Protein AF-A0A7C6FHA3-F1 (afdb_monomer)

Foldseek 3Di:
DDDDDPDDDDDPPVDDDDADPDFWFDDQQPPLVPPVSSVVLVVLCVDPPRPCVVVSVVVSVPDPPDDDDRGDTDRVVVRVVSVVVVVVVD

Nearest PDB structures (foldseek):
  2i1s-assembly1_A  TM=9.112E-01  e=2.077E-02  Methanosarcina mazei Go1
  5nt2-assembly1_N  TM=2.983E-01  e=3.930E+00  Homo sapiens

Structure (mmCIF, N/CA/C/O backbone):
data_AF-A0A7C6FHA3-F1
#
_entry.id   AF-A0A7C6FHA3-F1
#
loop_
_atom_site.group_PDB
_atom_site.id
_atom_site.type_symbol
_atom_site.label_atom_id
_atom_site.label_alt_id
_atom_site.label_comp_id
_atom_site.label_asym_id
_atom_site.label_entity_id
_atom_site.label_seq_id
_atom_site.pdbx_PDB_ins_code
_atom_site.Cartn_x
_atom_site.Cartn_y
_atom_site.Cartn_z
_atom_site.occupancy
_atom_site.B_iso_or_equiv
_atom_site.auth_seq_id
_atom_site.auth_comp_id
_atom_site.auth_asym_id
_atom_site.auth_atom_id
_atom_site.pdbx_PDB_model_num
ATOM 1 N N . MET A 1 1 ? -4.618 10.656 -1.425 1.00 82.69 1 MET A N 1
ATOM 2 C CA . MET A 1 1 ? -5.281 9.726 -0.484 1.00 82.69 1 MET A CA 1
ATOM 3 C C . MET A 1 1 ? -6.684 10.237 -0.193 1.00 82.69 1 MET A C 1
ATOM 5 O O . MET A 1 1 ? -6.831 11.426 0.056 1.00 82.69 1 MET A O 1
ATOM 9 N N . LYS A 1 2 ? -7.703 9.376 -0.268 1.00 94.44 2 LYS A N 1
ATOM 10 C CA . LYS A 1 2 ? -9.094 9.719 0.066 1.00 94.44 2 LYS A CA 1
ATOM 11 C C . LYS A 1 2 ? -9.489 8.942 1.317 1.00 94.44 2 LYS A C 1
ATOM 13 O O . LYS A 1 2 ? -9.275 7.737 1.355 1.00 94.44 2 LYS A O 1
ATOM 18 N N . ILE A 1 3 ? -10.069 9.617 2.304 1.00 95.56 3 ILE A N 1
ATOM 19 C CA . ILE A 1 3 ? -10.608 8.991 3.517 1.00 95.56 3 ILE A CA 1
ATOM 20 C C . ILE A 1 3 ? -12.124 9.187 3.496 1.00 95.56 3 ILE A C 1
ATOM 22 O O . ILE A 1 3 ? -12.596 10.309 3.311 1.00 95.56 3 ILE A O 1
ATOM 26 N N . LEU A 1 4 ? -12.879 8.097 3.644 1.00 97.50 4 LEU A N 1
ATOM 27 C CA . LEU A 1 4 ? -14.340 8.099 3.693 1.00 97.50 4 LEU A CA 1
ATOM 28 C C . LEU A 1 4 ? -14.795 7.406 4.979 1.00 97.50 4 LEU A C 1
ATOM 30 O O . LEU A 1 4 ? -14.387 6.281 5.251 1.00 97.50 4 LEU A O 1
ATOM 34 N N . LEU A 1 5 ? -15.651 8.067 5.757 1.00 96.50 5 LEU A N 1
ATOM 35 C CA . LEU A 1 5 ? -16.326 7.434 6.884 1.00 96.50 5 LEU A CA 1
ATOM 36 C C . LEU A 1 5 ? -17.523 6.638 6.358 1.00 96.50 5 LEU A C 1
ATOM 38 O O . LEU A 1 5 ? -18.538 7.222 5.989 1.00 96.50 5 LEU A O 1
ATOM 42 N N . GLU A 1 6 ? -17.399 5.315 6.323 1.00 96.00 6 GLU A N 1
ATOM 43 C CA . GLU A 1 6 ? -18.475 4.439 5.843 1.00 96.00 6 GLU A CA 1
ATOM 44 C C . GLU A 1 6 ? -19.493 4.106 6.941 1.00 96.00 6 GLU A C 1
ATOM 46 O O . GLU A 1 6 ? -20.688 3.992 6.672 1.00 96.00 6 GLU A O 1
ATOM 51 N N . LYS A 1 7 ? -19.034 3.938 8.191 1.00 94.94 7 LYS A N 1
ATOM 52 C CA . LYS A 1 7 ? -19.885 3.530 9.316 1.00 94.94 7 LYS A CA 1
ATOM 53 C C . LYS A 1 7 ? -19.271 3.910 10.664 1.00 94.94 7 LYS A C 1
ATOM 55 O O . LYS A 1 7 ? -18.067 3.779 10.858 1.00 94.94 7 LYS A O 1
ATOM 60 N N . ILE A 1 8 ? -20.120 4.291 11.618 1.00 94.69 8 ILE A N 1
ATOM 61 C CA . ILE A 1 8 ? -19.787 4.356 13.049 1.00 94.69 8 ILE A CA 1
ATOM 62 C C . ILE A 1 8 ? -20.452 3.154 13.730 1.00 94.69 8 ILE A C 1
ATOM 64 O O . ILE A 1 8 ? -21.621 2.864 13.472 1.00 94.69 8 ILE A O 1
ATOM 68 N N . THR A 1 9 ? -19.713 2.422 14.563 1.00 90.00 9 THR A N 1
ATOM 69 C CA . THR A 1 9 ? -20.202 1.211 15.249 1.00 90.00 9 THR A CA 1
ATOM 70 C C . THR A 1 9 ? -19.860 1.241 16.732 1.00 90.00 9 THR A C 1
ATOM 72 O O . THR A 1 9 ? -19.014 2.028 17.154 1.00 90.00 9 THR A O 1
ATOM 75 N N . GLN A 1 10 ? -20.528 0.396 17.523 1.00 89.44 10 GLN A N 1
ATOM 76 C CA . GLN A 1 10 ? -20.129 0.169 18.909 1.00 89.44 10 GLN A CA 1
ATOM 77 C C . GLN A 1 10 ? -18.760 -0.512 18.950 1.00 89.44 10 GLN A C 1
ATOM 79 O O . GLN A 1 10 ? -18.455 -1.402 18.157 1.00 89.44 10 GLN A O 1
ATOM 84 N N . VAL A 1 11 ? -17.925 -0.037 19.863 1.00 83.38 11 VAL A N 1
ATOM 85 C CA . VAL A 1 11 ? -16.519 -0.406 19.986 1.00 83.38 11 VAL A CA 1
ATOM 86 C C . VAL A 1 11 ? -16.420 -1.527 21.012 1.00 83.38 11 VAL A C 1
ATOM 88 O O . VAL A 1 11 ? -16.820 -1.343 22.152 1.00 83.38 11 VAL A O 1
ATOM 91 N N . ASP A 1 12 ? -15.848 -2.664 20.622 1.00 85.25 12 ASP A N 1
ATOM 92 C CA . ASP A 1 12 ? -15.340 -3.645 21.589 1.00 85.25 12 ASP A CA 1
ATOM 93 C C . ASP A 1 12 ? -14.082 -3.074 22.267 1.00 85.25 12 ASP A C 1
ATOM 95 O O . ASP A 1 12 ? -13.056 -2.899 21.602 1.00 85.25 12 ASP A O 1
ATOM 99 N N . GLU A 1 13 ? -14.171 -2.699 23.542 1.00 83.38 13 GLU A N 1
ATOM 100 C CA . GLU A 1 13 ? -13.071 -2.057 24.277 1.00 83.38 13 GLU A CA 1
ATOM 101 C C . GLU A 1 13 ? -11.868 -2.985 24.497 1.00 83.38 13 GLU A C 1
ATOM 103 O O . GLU A 1 13 ? -10.747 -2.501 24.654 1.00 83.38 13 GLU A O 1
ATOM 108 N N . GLU A 1 14 ? -12.068 -4.304 24.442 1.00 85.75 14 GLU A N 1
ATOM 109 C CA . GLU A 1 14 ? -11.000 -5.285 24.650 1.00 85.75 14 GLU A CA 1
ATOM 110 C C . GLU A 1 14 ? -10.221 -5.579 23.356 1.00 85.75 14 GLU A C 1
ATOM 112 O O . GLU A 1 14 ? -9.063 -6.008 23.391 1.00 85.75 14 GLU A O 1
ATOM 117 N N . ALA A 1 15 ? -10.819 -5.306 22.192 1.00 85.44 15 ALA A N 1
ATOM 118 C CA . ALA A 1 15 ? -10.195 -5.549 20.896 1.00 85.44 15 ALA A CA 1
ATOM 119 C C . ALA A 1 15 ? -9.122 -4.500 20.542 1.00 85.44 15 ALA A C 1
ATOM 121 O O . ALA A 1 15 ? -9.379 -3.292 20.513 1.00 85.44 15 ALA A O 1
ATOM 122 N N . PHE A 1 16 ? -7.929 -4.974 20.157 1.00 87.38 16 PHE A N 1
ATOM 123 C CA . PHE A 1 16 ? -6.834 -4.127 19.672 1.00 87.38 16 PHE A CA 1
ATOM 124 C C . PHE A 1 16 ? -7.228 -3.319 18.425 1.00 87.38 16 PHE A C 1
ATOM 126 O O . PHE A 1 16 ? -7.7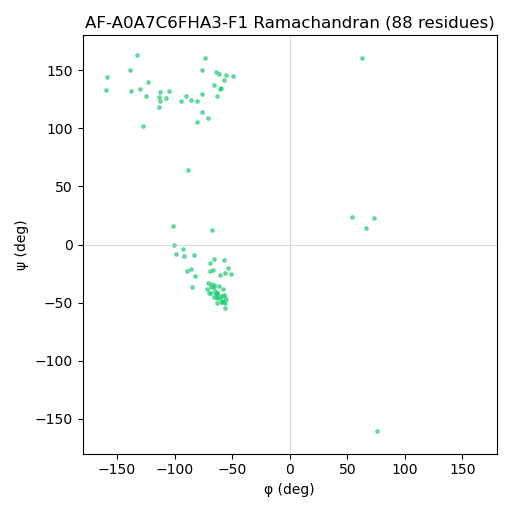73 -3.870 17.465 1.00 87.38 16 PHE A O 1
ATOM 133 N N . LYS A 1 17 ? -6.888 -2.024 18.416 1.00 87.94 17 LYS A N 1
ATOM 134 C CA . LYS A 1 17 ? -7.157 -1.078 17.322 1.00 87.94 17 LYS A CA 1
ATOM 135 C C . LYS A 1 17 ? -5.951 -0.153 17.091 1.00 87.94 17 LYS A C 1
ATOM 137 O O . LYS A 1 17 ? -5.261 0.166 18.060 1.00 87.94 17 LYS A O 1
ATOM 142 N N . PRO A 1 18 ? -5.724 0.326 15.852 1.00 92.00 18 PRO A N 1
ATOM 143 C CA . PRO A 1 18 ? -6.504 0.062 14.635 1.00 92.00 18 PRO A CA 1
ATOM 144 C C . PRO A 1 18 ? -6.291 -1.356 14.081 1.00 92.00 18 PRO A C 1
ATOM 146 O O . PRO A 1 18 ? -5.297 -2.011 14.390 1.00 92.00 18 PRO A O 1
ATOM 149 N N . ILE A 1 19 ? -7.224 -1.814 13.242 1.00 92.25 19 ILE A N 1
ATOM 150 C CA . ILE A 1 19 ? -7.085 -3.048 12.463 1.00 92.25 19 ILE A CA 1
ATOM 151 C C . ILE A 1 19 ? -7.427 -2.754 11.000 1.00 92.25 19 ILE A C 1
ATOM 153 O O . ILE A 1 19 ? -8.414 -2.079 10.702 1.00 92.25 19 ILE A O 1
ATOM 157 N N . CYS A 1 20 ? -6.597 -3.235 10.083 1.00 94.69 20 CYS A N 1
ATOM 158 C CA . CYS A 1 20 ? -6.905 -3.251 8.665 1.00 94.69 20 CYS A CA 1
ATOM 159 C C . CYS A 1 20 ? -7.810 -4.457 8.401 1.00 94.69 20 CYS A C 1
ATOM 161 O O . CYS A 1 20 ? -7.451 -5.585 8.738 1.00 94.69 20 CYS A O 1
ATOM 163 N N . LEU A 1 21 ? -8.993 -4.213 7.833 1.00 94.50 21 LEU A N 1
ATOM 164 C CA . LEU A 1 21 ? -9.954 -5.269 7.495 1.00 94.50 21 LEU A CA 1
ATOM 165 C C . LEU A 1 21 ? -9.738 -5.826 6.085 1.00 94.50 21 LEU A C 1
ATOM 167 O O . LEU A 1 21 ? -10.182 -6.931 5.785 1.00 94.50 21 LEU A O 1
ATOM 171 N N . LYS A 1 22 ? -9.102 -5.044 5.206 1.00 94.88 22 LYS A N 1
ATOM 172 C CA . LYS A 1 22 ? -8.861 -5.401 3.811 1.00 94.88 22 LYS A CA 1
ATOM 173 C C . LYS A 1 22 ? -7.720 -4.564 3.238 1.00 94.88 22 LYS A C 1
ATOM 175 O O . LYS A 1 22 ? -7.748 -3.341 3.359 1.00 94.88 22 LYS A O 1
ATOM 180 N N . ALA A 1 23 ? -6.793 -5.219 2.551 1.00 94.00 23 ALA A N 1
ATOM 181 C CA . ALA A 1 23 ? -5.782 -4.602 1.701 1.00 94.00 23 ALA A CA 1
ATOM 182 C C . ALA A 1 23 ? -5.916 -5.196 0.292 1.00 94.00 23 ALA A C 1
ATOM 184 O O . ALA A 1 23 ? -6.222 -6.379 0.148 1.00 94.00 23 ALA A O 1
ATOM 185 N N . ILE A 1 24 ? -5.776 -4.369 -0.741 1.00 93.44 24 ILE A N 1
ATOM 186 C CA . ILE A 1 24 ? -5.833 -4.795 -2.144 1.00 93.44 24 ILE A CA 1
ATOM 187 C C . ILE A 1 24 ? -4.716 -4.063 -2.864 1.00 93.44 24 ILE A C 1
ATOM 189 O O . ILE A 1 24 ? -4.655 -2.837 -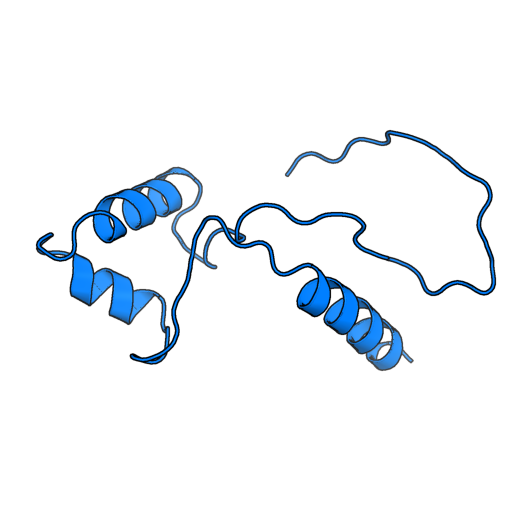2.744 1.00 93.44 24 ILE A O 1
ATOM 193 N N . ASN A 1 25 ? -3.934 -4.805 -3.650 1.00 92.69 25 ASN A N 1
ATOM 194 C CA . ASN A 1 25 ? -2.743 -4.322 -4.338 1.00 92.69 25 ASN A CA 1
ATOM 195 C C . ASN A 1 25 ? -1.648 -3.849 -3.376 1.00 92.69 25 ASN A C 1
ATOM 197 O O . ASN A 1 25 ? -1.888 -3.514 -2.211 1.00 92.69 25 ASN A O 1
ATOM 201 N N . SER A 1 26 ? -0.439 -3.787 -3.911 1.00 90.19 26 SER A N 1
ATOM 202 C CA . SER A 1 26 ? 0.699 -3.216 -3.212 1.00 90.19 26 SER A CA 1
ATOM 203 C C . SER A 1 26 ? 0.617 -1.695 -3.230 1.00 90.19 26 SER A C 1
ATOM 205 O O . SER A 1 26 ? 0.087 -1.082 -4.165 1.00 90.19 26 SER A O 1
ATOM 207 N N . ALA A 1 27 ? 1.167 -1.068 -2.193 1.00 88.69 27 ALA A N 1
ATOM 208 C CA . ALA A 1 27 ? 1.381 0.370 -2.215 1.00 88.69 27 ALA A CA 1
ATOM 209 C C . ALA A 1 27 ? 2.390 0.732 -3.324 1.00 88.69 27 ALA A C 1
ATOM 211 O O . ALA A 1 27 ? 3.283 -0.066 -3.620 1.00 88.69 27 ALA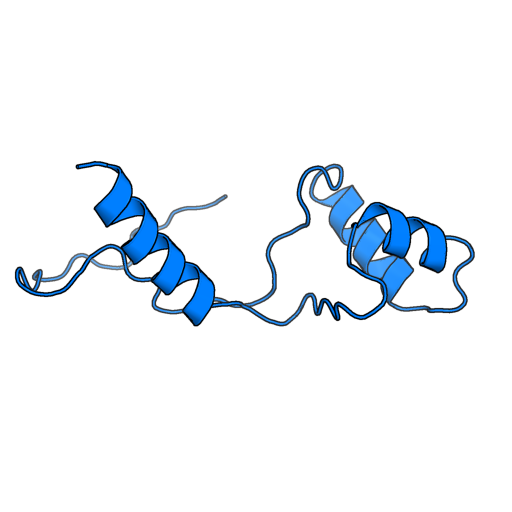 A O 1
ATOM 212 N N . PRO A 1 28 ? 2.278 1.921 -3.944 1.00 88.50 28 PRO A N 1
ATOM 213 C CA . PRO A 1 28 ? 3.344 2.443 -4.789 1.00 88.50 28 PRO A CA 1
ATOM 214 C C . PRO A 1 28 ? 4.669 2.508 -4.028 1.00 88.50 28 PRO A C 1
ATOM 216 O O . PRO A 1 28 ? 4.670 2.795 -2.830 1.00 88.50 28 PRO A O 1
ATOM 219 N N . MET A 1 29 ? 5.776 2.276 -4.734 1.00 86.75 29 MET A N 1
ATOM 220 C CA . MET A 1 29 ? 7.116 2.304 -4.148 1.00 86.75 29 MET A CA 1
ATOM 221 C C . MET A 1 29 ? 7.375 3.707 -3.612 1.00 86.75 29 MET A C 1
ATOM 223 O O . MET A 1 29 ? 6.904 4.698 -4.188 1.00 86.75 29 MET A O 1
ATOM 227 N N . GLU A 1 30 ? 8.125 3.793 -2.520 1.0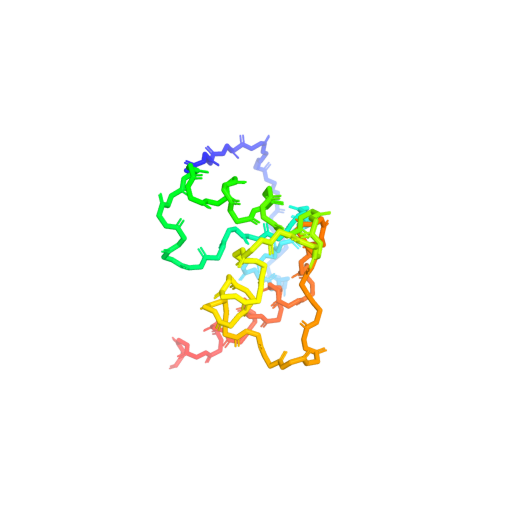0 86.50 30 GLU A N 1
ATOM 228 C CA . GLU A 1 30 ? 8.565 5.084 -2.007 1.00 86.50 30 GLU A CA 1
ATOM 229 C C . GLU A 1 30 ? 9.350 5.831 -3.094 1.00 86.50 30 GLU A C 1
ATOM 231 O O . GLU A 1 30 ? 10.029 5.226 -3.923 1.00 86.50 30 GLU A O 1
ATOM 236 N N . ASP A 1 31 ? 9.157 7.147 -3.161 1.00 89.00 31 ASP A N 1
ATOM 237 C CA . ASP A 1 31 ? 9.850 8.030 -4.103 1.00 89.00 31 ASP A CA 1
ATOM 238 C C . ASP A 1 31 ? 9.757 7.654 -5.594 1.00 89.00 31 ASP A C 1
ATOM 240 O O . ASP A 1 31 ? 10.533 8.131 -6.420 1.00 89.00 31 ASP A O 1
ATOM 244 N N . CYS A 1 32 ? 8.725 6.906 -5.994 1.00 91.44 32 CYS A N 1
ATOM 245 C CA . CYS A 1 32 ? 8.481 6.518 -7.388 1.00 91.44 32 CYS A CA 1
ATOM 246 C C . CYS A 1 32 ? 8.111 7.670 -8.345 1.00 91.44 32 CYS A C 1
ATOM 248 O O . CYS A 1 32 ? 7.630 7.414 -9.442 1.00 91.44 32 CYS A O 1
ATOM 250 N N . GLY A 1 33 ? 8.264 8.942 -7.963 1.00 92.50 33 GLY A N 1
ATOM 251 C CA . GLY A 1 33 ? 7.896 10.082 -8.816 1.00 92.50 33 GLY A CA 1
ATOM 252 C C . GLY A 1 33 ? 6.382 10.305 -8.953 1.00 92.50 33 GLY A C 1
ATOM 253 O O . GLY A 1 33 ? 5.912 10.917 -9.915 1.00 92.50 33 GLY A O 1
ATOM 254 N N . GLY A 1 34 ? 5.598 9.814 -7.991 1.00 92.94 34 GLY A N 1
ATOM 255 C CA . GLY A 1 34 ? 4.144 9.963 -7.960 1.00 92.94 34 GLY A CA 1
ATOM 256 C C . GLY A 1 34 ? 3.415 9.045 -8.946 1.00 92.94 34 GLY A C 1
ATOM 257 O O . GLY A 1 34 ? 3.944 8.038 -9.399 1.00 92.94 34 GLY A O 1
ATOM 258 N N . ILE A 1 35 ? 2.166 9.390 -9.281 1.00 93.56 35 ILE A N 1
ATOM 259 C CA . ILE A 1 35 ? 1.267 8.520 -10.068 1.00 93.56 35 ILE A CA 1
ATOM 260 C C . ILE A 1 35 ? 1.882 8.131 -11.420 1.00 93.56 35 ILE A C 1
ATOM 262 O O . ILE A 1 35 ? 1.808 6.972 -11.817 1.00 93.56 35 ILE A O 1
ATOM 266 N N . MET A 1 36 ? 2.485 9.093 -12.125 1.00 95.56 36 MET A N 1
ATOM 267 C CA . MET A 1 36 ? 3.057 8.848 -13.452 1.00 95.56 36 MET A CA 1
ATOM 268 C C . MET A 1 36 ? 4.285 7.944 -13.384 1.00 95.56 36 MET A C 1
ATOM 270 O O . MET A 1 36 ? 4.411 7.041 -14.204 1.00 95.56 36 MET A O 1
ATOM 274 N N . GLY A 1 37 ? 5.165 8.156 -12.403 1.00 94.88 37 GLY A N 1
ATOM 275 C CA . GLY A 1 37 ? 6.344 7.311 -12.248 1.00 94.88 37 GLY A CA 1
ATOM 276 C C . GLY A 1 37 ? 6.001 5.904 -11.745 1.00 94.88 37 GLY A C 1
ATOM 277 O O . GLY A 1 37 ? 6.569 4.935 -12.236 1.00 94.88 37 GLY A O 1
ATOM 278 N N . TYR A 1 38 ? 4.969 5.749 -10.910 1.00 93.75 38 TYR A N 1
ATOM 279 C CA . TYR A 1 38 ? 4.446 4.425 -10.561 1.00 93.75 38 TYR A CA 1
ATOM 280 C C . TYR A 1 38 ? 3.952 3.647 -11.792 1.00 93.75 38 TYR A C 1
ATOM 282 O O . TYR A 1 38 ? 4.345 2.500 -11.995 1.00 93.75 38 TYR A O 1
ATOM 290 N N . TYR A 1 39 ? 3.130 4.262 -12.652 1.00 95.19 39 TYR A N 1
ATOM 291 C CA . TYR A 1 39 ? 2.669 3.588 -13.873 1.00 95.19 39 TYR A CA 1
ATOM 292 C C . TYR A 1 39 ? 3.802 3.308 -14.859 1.00 95.19 39 TYR A C 1
ATOM 294 O O . TYR A 1 39 ? 3.792 2.260 -15.498 1.00 95.19 39 TYR A O 1
ATOM 302 N N . TYR A 1 40 ? 4.793 4.197 -14.938 1.00 95.25 40 TYR A N 1
ATOM 303 C CA . TYR A 1 40 ? 5.999 3.959 -15.721 1.00 95.25 40 TYR A CA 1
ATOM 304 C C . TYR A 1 40 ? 6.730 2.688 -15.272 1.00 95.25 40 TYR A C 1
ATOM 306 O O . TYR A 1 40 ? 7.015 1.822 -16.096 1.00 95.25 40 TYR A O 1
ATOM 314 N N . ILE A 1 41 ? 6.963 2.543 -13.964 1.00 93.00 41 ILE A N 1
ATOM 315 C CA . ILE A 1 41 ? 7.587 1.351 -13.377 1.00 93.00 41 ILE A CA 1
ATOM 316 C C . ILE A 1 41 ? 6.766 0.102 -13.712 1.00 93.00 41 ILE A C 1
ATOM 318 O O . ILE A 1 41 ? 7.315 -0.870 -14.226 1.00 93.00 41 ILE A O 1
ATOM 322 N N . LEU A 1 42 ? 5.444 0.138 -13.504 1.00 92.81 42 LEU A N 1
ATOM 323 C CA . LEU A 1 42 ? 4.564 -0.983 -13.849 1.00 92.81 42 LEU A CA 1
ATOM 324 C C . LEU A 1 42 ? 4.642 -1.368 -15.332 1.00 92.81 42 LEU A C 1
ATOM 326 O O . LEU A 1 42 ? 4.556 -2.549 -15.658 1.00 92.81 42 LEU A O 1
ATOM 330 N N . ASP A 1 43 ? 4.758 -0.395 -16.233 1.00 95.19 43 ASP A N 1
ATOM 331 C CA . ASP A 1 43 ? 4.857 -0.650 -17.668 1.00 95.19 43 ASP A CA 1
ATOM 332 C C . ASP A 1 43 ? 6.212 -1.245 -18.060 1.00 95.19 43 ASP A C 1
ATOM 334 O O . ASP A 1 43 ? 6.249 -2.164 -18.879 1.00 95.19 43 ASP A O 1
ATOM 338 N N . VAL A 1 44 ? 7.306 -0.787 -17.443 1.00 94.50 44 VAL A N 1
ATOM 339 C CA . VAL A 1 44 ? 8.638 -1.381 -17.628 1.00 94.50 44 VAL A CA 1
ATOM 340 C C . VAL A 1 44 ? 8.657 -2.830 -17.133 1.00 94.50 44 VAL A C 1
ATOM 342 O O . VAL A 1 44 ? 9.105 -3.712 -17.863 1.00 94.50 44 VAL A O 1
ATOM 345 N N . LEU A 1 45 ? 8.107 -3.102 -15.946 1.00 90.31 45 LEU A N 1
ATOM 346 C CA . LEU A 1 45 ? 8.121 -4.433 -15.323 1.00 90.31 45 LEU A CA 1
ATOM 347 C C . LEU A 1 45 ? 7.243 -5.478 -16.035 1.00 90.31 45 LEU A C 1
ATOM 349 O O . LEU A 1 45 ? 7.410 -6.674 -15.809 1.00 90.31 45 LEU A O 1
ATOM 353 N N . LYS A 1 46 ? 6.321 -5.069 -16.917 1.00 91.56 46 LYS A N 1
ATOM 354 C CA . LYS A 1 46 ? 5.515 -6.008 -17.724 1.00 91.56 46 LYS A CA 1
ATOM 355 C C . LYS A 1 46 ? 6.330 -6.754 -18.780 1.00 91.56 46 LYS A C 1
ATOM 357 O O . LYS A 1 46 ? 5.879 -7.803 -19.240 1.00 91.56 46 LYS A O 1
ATOM 362 N N . ASP A 1 47 ? 7.471 -6.209 -19.201 1.00 93.81 47 ASP A N 1
ATOM 363 C CA . ASP A 1 47 ? 8.308 -6.792 -20.249 1.00 93.81 47 ASP A CA 1
ATOM 364 C C . ASP A 1 47 ? 9.762 -6.945 -19.773 1.00 93.81 47 ASP A C 1
ATOM 366 O O . ASP A 1 47 ? 10.527 -5.981 -19.828 1.00 93.81 47 ASP A O 1
ATOM 370 N N . PRO 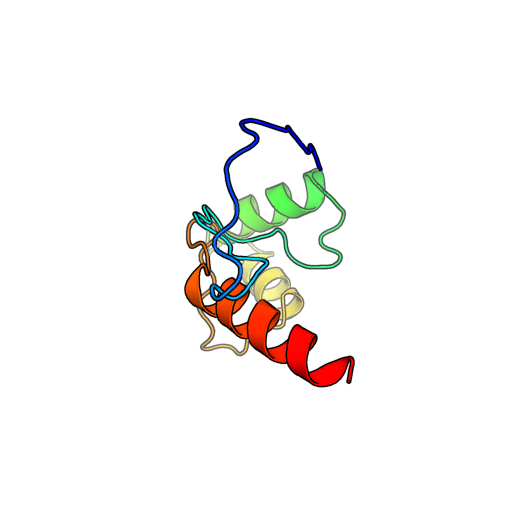A 1 48 ? 10.186 -8.166 -19.395 1.00 90.81 48 PRO A N 1
ATOM 371 C CA . PRO A 1 48 ? 11.578 -8.465 -19.050 1.00 90.81 48 PRO A CA 1
ATOM 372 C C . PRO A 1 48 ? 12.603 -8.156 -20.151 1.00 90.81 48 PRO A C 1
ATOM 374 O O . PRO A 1 48 ? 13.802 -8.164 -19.893 1.00 90.81 48 PRO A O 1
ATOM 377 N N . LYS A 1 49 ? 12.169 -7.912 -21.397 1.00 94.94 49 LYS A N 1
ATOM 378 C CA . LYS A 1 49 ? 13.051 -7.510 -22.506 1.00 94.94 49 LYS A CA 1
ATOM 379 C C . LYS A 1 49 ? 13.165 -5.996 -22.667 1.00 94.94 49 LYS A C 1
ATOM 381 O O . LYS A 1 49 ? 13.920 -5.539 -23.529 1.00 94.94 49 LYS A O 1
ATOM 386 N N . ASN A 1 50 ? 12.426 -5.213 -21.882 1.00 96.31 50 ASN A N 1
ATOM 387 C CA . ASN A 1 50 ? 12.552 -3.767 -21.890 1.00 96.31 50 ASN A CA 1
ATOM 388 C C . ASN A 1 50 ? 13.981 -3.382 -21.479 1.00 96.31 50 ASN A C 1
ATOM 390 O O . ASN A 1 50 ? 14.519 -3.887 -20.497 1.00 96.31 50 ASN A O 1
ATOM 394 N N . LYS A 1 51 ? 14.594 -2.457 -22.223 1.00 96.81 51 LYS A N 1
ATOM 395 C CA . LYS A 1 51 ? 15.962 -1.978 -21.974 1.00 96.81 51 LYS A CA 1
ATOM 396 C C . LYS A 1 51 ? 16.166 -1.426 -20.551 1.00 96.81 51 LYS A C 1
ATOM 398 O O . LYS A 1 51 ?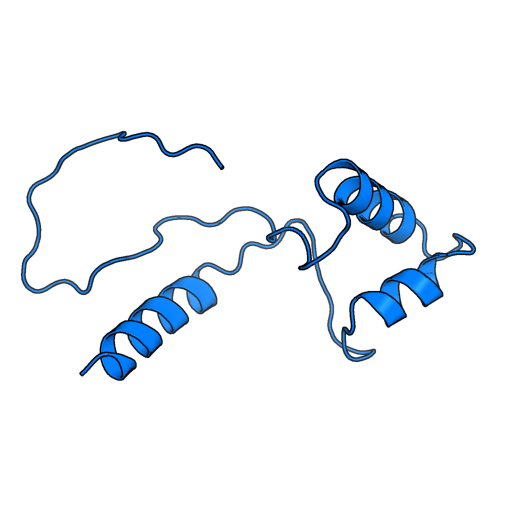 17.299 -1.386 -20.089 1.00 96.81 51 LYS A O 1
ATOM 403 N N . GLU A 1 52 ? 15.096 -0.968 -19.896 1.00 95.94 52 GLU A N 1
ATOM 404 C CA . GLU A 1 52 ? 15.134 -0.367 -18.554 1.00 95.94 52 GLU A CA 1
ATOM 405 C C . GLU A 1 52 ? 14.703 -1.343 -17.449 1.00 95.94 52 GLU A C 1
ATOM 407 O O . GLU A 1 52 ? 14.712 -0.968 -16.278 1.00 95.94 52 GLU A O 1
ATOM 412 N N . TYR A 1 53 ? 14.345 -2.587 -17.795 1.00 92.81 53 TYR A N 1
ATOM 413 C CA . TYR A 1 53 ? 13.836 -3.580 -16.845 1.00 92.81 53 TYR A CA 1
ATOM 414 C C . TYR A 1 53 ? 14.809 -3.822 -15.688 1.00 92.81 53 TYR A C 1
ATOM 416 O O . TYR A 1 53 ? 14.450 -3.624 -14.530 1.00 92.81 53 TYR A O 1
ATOM 424 N N . GLU A 1 54 ? 16.061 -4.158 -16.005 1.00 90.75 54 GLU A N 1
ATOM 425 C CA . GLU A 1 54 ? 17.091 -4.430 -14.996 1.00 90.75 54 GLU A CA 1
ATOM 426 C C . GLU A 1 54 ? 17.400 -3.193 -14.144 1.00 90.75 54 GLU A C 1
ATOM 428 O O . GLU A 1 54 ? 17.473 -3.294 -12.924 1.00 90.75 54 GLU A O 1
ATOM 433 N N . SER A 1 55 ? 17.492 -2.005 -14.756 1.00 92.19 55 SER A N 1
ATOM 434 C CA . SER A 1 55 ? 17.758 -0.764 -14.014 1.00 92.19 55 SER A CA 1
ATOM 435 C C . SER A 1 55 ? 16.622 -0.375 -13.069 1.00 92.19 55 SER A C 1
ATOM 437 O O . SER A 1 55 ? 16.881 0.136 -11.984 1.00 92.19 55 SER A O 1
ATOM 439 N N . ILE A 1 56 ? 15.365 -0.607 -13.464 1.00 91.19 56 ILE A N 1
ATOM 440 C CA . ILE A 1 56 ? 14.211 -0.364 -12.593 1.00 91.19 56 ILE A CA 1
ATOM 441 C C . ILE A 1 56 ? 14.183 -1.394 -11.466 1.00 91.19 56 ILE A C 1
ATOM 443 O O . ILE A 1 56 ? 13.969 -1.007 -10.321 1.00 91.19 56 ILE A O 1
ATOM 447 N N . LYS A 1 57 ? 14.457 -2.673 -11.756 1.00 87.50 57 LYS A N 1
ATOM 448 C CA . LYS A 1 57 ? 14.526 -3.719 -10.728 1.00 87.50 57 LYS A CA 1
ATOM 449 C C . LYS A 1 57 ? 15.607 -3.409 -9.686 1.00 87.50 57 LYS A C 1
ATOM 451 O O . LYS A 1 57 ? 15.338 -3.498 -8.493 1.00 87.50 57 LYS A O 1
ATOM 456 N N . GLU A 1 58 ? 16.788 -2.983 -10.134 1.00 87.94 58 GLU A N 1
ATOM 457 C CA . GLU A 1 58 ? 17.883 -2.547 -9.261 1.00 87.94 58 GLU A CA 1
ATOM 458 C C . GLU A 1 58 ? 17.498 -1.303 -8.445 1.00 87.94 58 GLU A C 1
ATOM 460 O O . GLU A 1 58 ? 17.705 -1.270 -7.234 1.00 87.94 58 GLU A O 1
ATOM 465 N N . TRP A 1 59 ? 16.884 -0.297 -9.080 1.00 88.62 59 TRP A N 1
ATOM 466 C CA . TRP A 1 59 ? 16.448 0.927 -8.401 1.00 88.62 59 TRP A CA 1
ATOM 467 C C . TRP A 1 59 ? 15.414 0.666 -7.301 1.00 88.62 59 TRP A C 1
ATOM 469 O O . TRP A 1 59 ? 15.450 1.323 -6.263 1.00 88.62 59 TRP A O 1
ATOM 479 N N . MET A 1 60 ? 14.514 -0.300 -7.505 1.00 84.38 60 MET A N 1
ATOM 480 C CA . MET A 1 60 ? 13.516 -0.676 -6.499 1.00 84.38 60 MET A CA 1
ATOM 481 C C . MET A 1 60 ? 14.140 -1.288 -5.239 1.00 84.38 60 MET A C 1
ATOM 483 O O . MET A 1 60 ? 13.444 -1.412 -4.236 1.00 84.38 60 MET A O 1
ATOM 487 N N . GLY A 1 61 ? 15.430 -1.643 -5.265 1.00 75.81 61 GLY A N 1
ATOM 488 C CA . GLY A 1 61 ? 16.149 -2.120 -4.088 1.00 75.81 61 GLY A CA 1
ATOM 489 C C . GLY A 1 61 ? 15.657 -3.468 -3.567 1.00 75.81 61 GLY A C 1
ATOM 490 O O . GLY A 1 61 ? 16.011 -3.834 -2.450 1.00 75.81 61 GLY A O 1
ATOM 491 N N . PHE A 1 62 ? 14.864 -4.196 -4.357 1.00 65.50 62 PHE A N 1
ATOM 492 C CA . PHE A 1 62 ? 14.558 -5.588 -4.073 1.00 65.50 62 PHE A CA 1
ATOM 493 C C . PHE A 1 62 ? 15.863 -6.377 -4.138 1.00 65.50 62 PHE A C 1
ATOM 495 O O . PHE A 1 62 ? 16.600 -6.292 -5.129 1.00 65.50 62 PHE A O 1
ATOM 502 N N . GLU A 1 63 ? 16.154 -7.150 -3.090 1.00 56.69 63 GLU A N 1
ATOM 503 C CA . GLU A 1 63 ? 17.153 -8.217 -3.194 1.00 56.69 63 GLU A CA 1
ATOM 504 C C . GLU A 1 63 ? 16.813 -9.040 -4.452 1.00 56.69 63 GLU A C 1
ATOM 506 O O . GLU A 1 63 ? 15.644 -9.187 -4.803 1.00 56.69 63 GLU A O 1
ATOM 511 N N . LEU A 1 64 ? 17.804 -9.554 -5.186 1.00 49.56 64 LEU A N 1
ATOM 512 C CA . LEU A 1 64 ? 17.572 -10.188 -6.500 1.00 49.56 64 LEU A CA 1
ATOM 513 C C . LEU A 1 64 ? 16.502 -11.307 -6.482 1.00 49.56 64 LEU A C 1
ATOM 515 O O . LEU A 1 64 ? 15.939 -11.617 -7.540 1.00 49.56 64 LEU A O 1
ATOM 519 N N . GLU A 1 65 ? 16.228 -11.862 -5.297 1.00 55.28 65 GLU A N 1
ATOM 520 C CA . GLU A 1 65 ? 15.259 -12.918 -4.980 1.00 55.28 65 GLU A CA 1
ATOM 521 C C . GLU A 1 65 ? 13.914 -12.417 -4.408 1.00 55.28 65 GLU A C 1
ATOM 523 O O . GLU A 1 65 ? 12.989 -13.214 -4.264 1.00 55.28 65 GLU A O 1
ATOM 528 N N . GLU A 1 66 ? 13.771 -11.130 -4.085 1.00 64.94 66 GLU A N 1
ATOM 529 C CA . GLU A 1 66 ? 12.498 -10.559 -3.641 1.00 64.94 66 GLU A CA 1
ATOM 530 C C . GLU A 1 66 ? 11.562 -10.374 -4.841 1.00 64.94 66 GLU A C 1
ATOM 532 O O . GLU A 1 66 ? 11.807 -9.588 -5.762 1.00 64.94 66 GLU A O 1
ATOM 537 N N . GLU A 1 67 ? 10.471 -11.139 -4.839 1.00 67.69 67 GLU A N 1
ATOM 538 C CA . GLU A 1 67 ? 9.381 -10.976 -5.791 1.00 67.69 67 GLU A CA 1
ATOM 539 C C . GLU A 1 67 ? 8.409 -9.917 -5.274 1.00 67.69 67 GLU A C 1
ATOM 541 O O . GLU A 1 67 ? 7.875 -10.017 -4.170 1.00 67.69 67 GLU A O 1
ATOM 546 N N . TRP A 1 68 ? 8.163 -8.900 -6.096 1.00 80.44 68 TRP A N 1
ATOM 547 C CA . TRP A 1 68 ? 7.143 -7.895 -5.839 1.00 80.44 68 TRP A CA 1
ATOM 548 C C . TRP A 1 68 ? 6.013 -8.014 -6.855 1.00 80.44 68 TRP A C 1
ATOM 550 O O . TRP A 1 68 ? 6.242 -7.902 -8.062 1.00 80.44 68 TRP A O 1
ATOM 560 N N . ASP A 1 69 ? 4.783 -8.190 -6.366 1.00 85.25 69 ASP A N 1
ATOM 561 C CA . ASP A 1 69 ? 3.576 -8.157 -7.188 1.00 85.25 69 ASP A CA 1
ATOM 562 C C . ASP A 1 69 ? 2.711 -6.945 -6.828 1.00 85.25 69 ASP A C 1
ATOM 564 O O . ASP A 1 69 ? 2.140 -6.829 -5.742 1.00 85.25 69 ASP A O 1
ATOM 568 N N . ALA A 1 70 ? 2.523 -6.069 -7.815 1.00 87.25 70 ALA A N 1
ATOM 569 C CA . ALA A 1 70 ? 1.615 -4.933 -7.741 1.00 87.25 70 ALA A CA 1
ATOM 570 C C . ALA A 1 70 ? 0.194 -5.299 -7.278 1.00 87.25 70 ALA A C 1
ATOM 572 O O . ALA A 1 70 ? -0.519 -4.434 -6.767 1.00 87.25 70 ALA A O 1
ATOM 573 N N . LYS A 1 71 ? -0.245 -6.544 -7.483 1.00 89.75 71 LYS A N 1
ATOM 574 C CA . LYS A 1 71 ? -1.594 -7.029 -7.162 1.00 89.75 71 LYS A CA 1
ATOM 575 C C . LYS A 1 71 ? -1.720 -7.630 -5.765 1.00 89.75 71 LYS A C 1
ATOM 577 O O . LYS A 1 71 ? -2.847 -7.847 -5.313 1.00 89.75 71 LYS A O 1
ATOM 582 N N . GLU A 1 72 ? -0.616 -7.849 -5.062 1.00 88.19 72 GLU A N 1
ATOM 583 C CA . GLU A 1 72 ? -0.636 -8.426 -3.722 1.00 88.19 72 GLU A CA 1
ATOM 584 C C . GLU A 1 72 ? -0.735 -7.341 -2.651 1.00 88.19 72 GLU A C 1
ATOM 586 O O . GLU A 1 72 ? 0.018 -6.372 -2.657 1.00 88.19 72 GLU A O 1
ATOM 591 N N . GLY A 1 73 ? -1.707 -7.483 -1.746 1.00 89.12 73 GLY A N 1
ATOM 592 C CA . GLY A 1 73 ? -1.881 -6.597 -0.596 1.00 89.12 73 GLY A CA 1
ATOM 593 C C . GLY A 1 73 ? -1.482 -7.293 0.704 1.00 89.12 73 GLY A C 1
ATOM 594 O O . GLY A 1 73 ? -2.027 -8.342 1.033 1.00 89.12 73 GLY A O 1
ATOM 595 N N . GLU A 1 74 ? -0.589 -6.682 1.480 1.00 90.75 74 GLU A N 1
ATOM 596 C CA . GLU A 1 74 ? 0.024 -7.295 2.669 1.00 90.75 74 GLU A CA 1
ATOM 597 C C . GLU A 1 74 ? -0.788 -7.083 3.967 1.00 90.75 74 GLU A C 1
ATOM 599 O O . GLU A 1 74 ? -0.360 -6.407 4.911 1.00 90.75 74 GLU A O 1
ATOM 604 N N . LEU A 1 75 ? -2.000 -7.640 4.034 1.00 94.81 75 LEU A N 1
ATOM 605 C CA . LEU A 1 75 ? -2.927 -7.427 5.156 1.00 94.81 75 LEU A CA 1
ATOM 606 C C . LEU A 1 75 ? -2.333 -7.820 6.524 1.00 94.81 75 LEU A C 1
ATOM 608 O O . LEU A 1 75 ? -2.495 -7.100 7.519 1.00 94.81 75 LEU A O 1
ATOM 612 N N . GLU A 1 76 ? -1.657 -8.965 6.588 1.00 94.31 76 GLU A N 1
ATOM 613 C CA . GLU A 1 76 ? -1.039 -9.495 7.801 1.00 94.31 76 GLU A CA 1
ATOM 614 C C . GLU A 1 76 ? 0.110 -8.601 8.273 1.00 94.31 76 GLU A C 1
ATOM 616 O O . GLU A 1 76 ? 0.172 -8.264 9.461 1.00 94.31 76 GLU A O 1
ATOM 621 N N . ALA A 1 77 ? 0.979 -8.167 7.354 1.00 92.81 77 ALA A N 1
ATOM 622 C CA . ALA A 1 77 ? 2.118 -7.307 7.665 1.00 92.81 77 ALA A CA 1
ATOM 623 C C . ALA A 1 77 ? 1.658 -5.935 8.182 1.00 92.81 77 ALA A C 1
ATOM 625 O O . ALA A 1 77 ? 2.162 -5.452 9.201 1.00 92.81 77 ALA A O 1
ATOM 626 N N . ILE A 1 78 ? 0.632 -5.345 7.556 1.00 94.50 78 ILE A N 1
ATOM 627 C CA . ILE A 1 78 ? 0.016 -4.088 8.009 1.00 94.50 78 ILE A CA 1
ATOM 628 C C . ILE A 1 78 ? -0.473 -4.220 9.459 1.00 94.50 78 ILE A C 1
ATOM 630 O O . ILE A 1 78 ? -0.137 -3.402 10.320 1.00 94.50 78 ILE A O 1
ATOM 634 N N . ASN A 1 79 ? -1.232 -5.276 9.763 1.00 95.38 79 ASN A N 1
ATOM 635 C CA . ASN A 1 79 ? -1.776 -5.494 11.104 1.00 95.38 79 ASN A CA 1
ATOM 636 C C . ASN A 1 79 ? -0.696 -5.834 12.144 1.00 95.38 79 ASN A C 1
ATOM 638 O O . ASN A 1 79 ? -0.805 -5.427 13.307 1.00 95.38 79 ASN A O 1
ATOM 642 N N . TYR A 1 80 ? 0.358 -6.553 11.750 1.00 94.94 80 TYR A N 1
ATOM 643 C CA . TYR A 1 80 ? 1.530 -6.773 12.594 1.00 94.94 80 TYR A CA 1
ATOM 644 C C . TYR A 1 80 ? 2.205 -5.445 12.954 1.00 94.94 80 TYR A C 1
ATOM 646 O O . TYR A 1 80 ? 2.470 -5.183 14.132 1.00 94.94 80 TYR A O 1
ATOM 654 N N . ASN A 1 81 ? 2.401 -4.574 11.963 1.00 93.81 81 ASN A N 1
ATOM 655 C CA . ASN A 1 81 ? 2.999 -3.260 12.155 1.00 93.81 81 ASN A CA 1
ATOM 656 C C . ASN A 1 81 ? 2.150 -2.368 13.069 1.00 93.81 81 ASN A C 1
ATOM 658 O O . ASN A 1 81 ? 2.702 -1.757 13.983 1.00 93.81 81 ASN A O 1
ATOM 662 N N . PHE A 1 82 ? 0.818 -2.365 12.936 1.00 94.75 82 PHE A N 1
ATOM 663 C CA . PHE A 1 82 ? -0.054 -1.655 13.884 1.00 94.75 82 PHE A CA 1
ATOM 664 C C . PHE A 1 82 ? 0.182 -2.099 15.332 1.00 94.75 82 PHE A C 1
ATOM 666 O O . PHE A 1 82 ? 0.373 -1.258 16.214 1.00 94.75 82 PHE A O 1
ATOM 673 N N . LYS A 1 83 ? 0.249 -3.413 15.585 1.00 93.06 83 LYS A N 1
ATOM 674 C CA . LYS A 1 83 ? 0.536 -3.957 16.925 1.00 93.06 83 LYS A CA 1
ATOM 675 C C . LYS A 1 83 ? 1.937 -3.598 17.409 1.00 93.06 83 LYS A C 1
ATOM 677 O O . LYS A 1 83 ? 2.116 -3.311 18.593 1.00 93.06 83 LYS A O 1
ATOM 682 N N . ARG A 1 84 ? 2.928 -3.638 16.517 1.00 93.56 84 ARG A N 1
ATOM 683 C CA . ARG A 1 84 ? 4.318 -3.283 16.820 1.00 93.56 84 ARG A CA 1
ATOM 684 C C . ARG A 1 84 ? 4.430 -1.815 17.231 1.00 93.56 84 ARG A C 1
ATOM 686 O O . ARG A 1 84 ? 4.985 -1.535 18.290 1.00 93.56 84 ARG A O 1
ATOM 693 N N . PHE A 1 85 ? 3.873 -0.895 16.447 1.00 88.62 85 PHE A N 1
ATOM 694 C CA . PHE A 1 85 ? 3.963 0.539 16.725 1.00 88.62 85 PHE A CA 1
ATOM 695 C C . PHE A 1 85 ? 3.169 0.948 17.966 1.00 88.62 85 PHE A C 1
ATOM 697 O O . PHE A 1 85 ? 3.668 1.736 18.761 1.00 88.62 85 PHE A O 1
ATOM 704 N N . ALA A 1 86 ? 2.006 0.343 18.221 1.00 85.31 86 ALA A N 1
ATOM 705 C CA . ALA A 1 86 ? 1.253 0.601 19.450 1.00 85.31 86 ALA A CA 1
ATOM 706 C C . ALA A 1 86 ? 2.024 0.228 20.734 1.00 85.31 86 ALA A C 1
ATOM 708 O O . ALA A 1 86 ? 1.776 0.799 21.794 1.00 85.31 86 ALA A O 1
ATOM 709 N N . LYS A 1 87 ? 2.965 -0.724 20.656 1.00 77.88 87 LYS A N 1
ATOM 710 C CA . LYS A 1 87 ? 3.846 -1.094 21.777 1.00 77.88 87 LYS A CA 1
ATOM 711 C C . LYS A 1 87 ? 5.051 -0.165 21.928 1.00 77.88 87 LYS A C 1
ATOM 713 O O . LYS A 1 87 ? 5.559 -0.050 23.033 1.00 77.88 87 LYS A O 1
ATOM 718 N N . ALA A 1 88 ? 5.503 0.461 20.841 1.00 72.06 88 ALA A N 1
ATOM 719 C CA . ALA A 1 88 ? 6.695 1.311 20.811 1.00 72.06 88 ALA A CA 1
ATOM 720 C C . ALA A 1 88 ? 6.443 2.761 21.272 1.00 72.06 88 ALA A C 1
ATOM 722 O O . ALA A 1 88 ? 7.392 3.517 21.433 1.00 72.06 88 ALA A O 1
ATOM 723 N N . VAL A 1 89 ? 5.178 3.151 21.467 1.00 61.97 89 VAL A N 1
ATOM 724 C CA . VAL A 1 89 ? 4.758 4.497 21.913 1.00 61.97 89 VAL A CA 1
ATOM 725 C C . VAL A 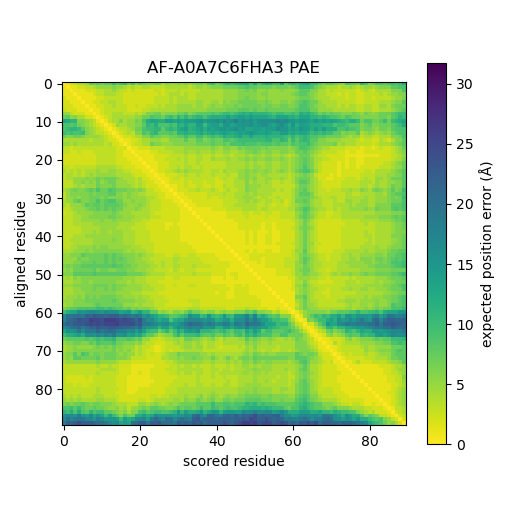1 89 ? 4.405 4.512 23.419 1.00 61.97 89 VAL A C 1
ATOM 727 O O . VAL A 1 89 ? 3.769 5.441 23.908 1.00 61.97 89 VAL A O 1
ATOM 730 N N . LYS A 1 90 ? 4.810 3.481 24.172 1.00 50.69 90 LYS A N 1
ATOM 731 C CA . LYS A 1 90 ? 4.755 3.449 25.644 1.00 50.69 90 LYS A CA 1
ATOM 732 C C . LYS A 1 90 ? 6.128 3.734 26.230 1.00 50.69 90 LYS A C 1
ATOM 734 O O . LYS A 1 90 ? 6.160 4.406 27.280 1.00 50.69 90 LYS A O 1
#

pLDDT: mean 87.99, std 10.37, range [49.56, 97.5]

Solvent-accessible surface area (backbone atoms only — not comparable to full-atom values): 5973 Å² total; per-residue (Å²): 141,88,89,81,90,88,78,88,75,90,76,66,86,87,59,83,75,80,71,75,90,78,55,75,31,42,79,76,65,81,89,37,70,56,74,66,36,41,51,49,52,56,60,37,68,73,34,86,81,40,93,54,24,67,60,51,50,56,70,68,63,49,56,99,82,59,83,83,56,69,72,49,35,64,46,67,59,54,41,50,48,46,58,53,52,67,61,72,77,114

Sequence (90 aa):
MKILLEKITQVDEEAFKPICLKAINSAPMEDCGGIMGYYYILDVLKDPKNKEYESIKEWMGFELEEEWDAKEGELEAINYNFKRFAKAVK

Mean predicted aligned error: 5.62 Å

Secondary structure (DSSP, 8-state):
------------TTS-S-------SPPPPTTS-HHHHHHHHHHHHT-TTSTTHHHHHHHTT--TT----TT---HHHHHHHHHHHHHHT-

Radius of gyration: 17.56 Å; Cα contacts (8 Å, |Δi|>4): 53; chains: 1; bounding box: 38×23×48 Å

=== Feature glossary ===
Key to the feature types in this record:

— What the protein is —

Primary structure: the covalent order of the twenty standard amino acids along the backbone. Two proteins with the same sequence will (almost always) fold to the same structure; two with 30% identity often share a fold but not the details.

Database cross-references. InterPro integrates a dozen domain/family signature databases into unified entries with residue-range hits. GO terms attach function/process/location labels with evidence codes. CATH codes position the fold in a four-level structural taxonomy. Organism is the NCBI-taxonomy species name.

— Where its atoms are —

The mmCIF block holds the 3D Car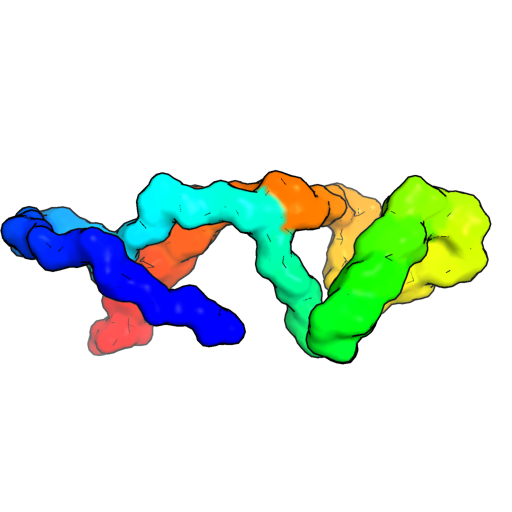tesian coordinates of each backbone atom (N, Cα, C, O) in ångströms. mmCIF is the PDB's canonical archive format — a tagged-loop text representation of the atomic model.

Six rendered views show the 3D structure from the faces of a cube — i.e. along ±x, ±y, ±z. Rendering representation is drawn randomly per protein from cartoon (secondary-structure ribbons), sticks (backbone bonds), or molecular surface; coloring is either N→C rainbow (blue at the N-terminus through red at the C-terminus) or one color per chain.

— Local backbone conformation —

DSSP 8-state secondary structure assigns each residue one of H (α-helix), G (3₁₀-helix), I (π-helix), E (extended β-strand), B (isolated β-bridge), T (hydrogen-bonded turn), S (bend), or '-' (coil). The assignment is computed from backbone hydrogen-bond geometry via the Kabsch–Sander algorithm.

P-SEA three-state annotation labels each residue as helix, strand, or coil based purely on the geometry of the Cα trace. It serves as a fallback when the full backbone (and thus DSSP) is unavailable.

The φ/ψ torsion pair specifies the backbone conformation at each residue. φ rotates about the N–Cα bond, ψ about the Cα–C bond. Steric clashes forbid most of the (φ, ψ) plane — the allowed regions (α-helix basin, β-sheet basin, left-handed helix) are the Ramachandran-allowed regions.

— Global shape and packing —

The geometric summary reports three shape descriptors. Rg (radius of gyration) measures how spread out the Cα atoms are about their centre of mass; compact globular proteins have small Rg, elongated or unfolded ones large. Cα contacts (<8 Å, |i−j|>4) count long-range residue pairs in spatial proximity — high for tightly packed folds, near zero for rods or random coil. The bounding-box extents give the protein's footprint along x, y, z in Å.

Accessible surface area quantifies burial. A residue with SASA near zero is packed into the hydrophobic core; one with SASA >100 Å² sits on the surface. Computed here via the Shrake–Rupley numerical algorithm with a 1.4 Å probe.

Plot images: a contact map (which residues are close in 3D, as an N×N binary image), a Ramachandran scatter (backbone torsion angles, revealing secondary-structure composition at a glance), and — for AlphaFold structures — a PAE heatmap (pairwise prediction confidence).

— Structural neighborhood —

The Foldseek 3Di string encodes local tertiary geometry as a 20-letter alphabet — one character per residue — derived from the relative positions of nearby Cα atoms. Unlike the amino-acid sequence, 3Di is a direct function of the 3D structure, so two proteins with the same fold have similar 3Di strings even at low sequence identity.

Nearest PDB neighbors are the top structural matches found by Foldseek when searching this structure against the entire Protein Data Bank. Each hit reports a TM-score (0 to 1; >0.5 almost always implies the same fold) and an E-value. These are *structural* homologs — they may share no detectable sequence similarity.

— Confidence and disorder —

For AlphaFold models, the B-factor field carries pLDDT — the model's own estimate of local accuracy on a 0–100 scale. Regions with pLDDT<50 should be treated as essentially unmodeled; they often correspond to intrinsically disordered segments.

B-factor (Debye–Waller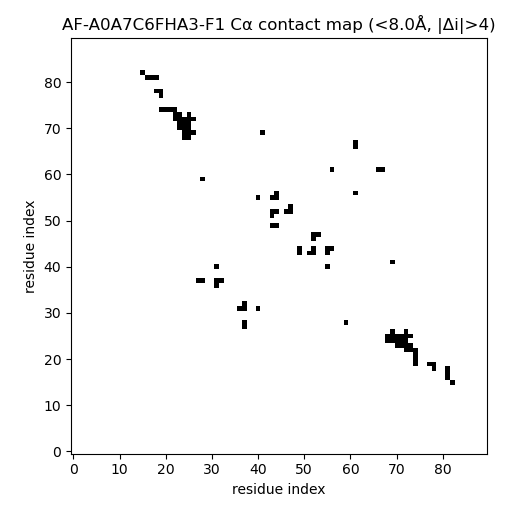 factor) reflects atomic displacement in the crystal lattice. It is an experimental observable (units Å²), not a prediction; low values mean the atom is pinned down, high values mean it moves or is heterogeneous across the crystal.

Predicted aligned error is AlphaFold's pairwise confidence. Unlike pLDDT (per-residue), PAE is per-residue-pair and captures whether two parts of the structure are correctly placed relative to each other. Units are ångströms of expected positional error.